Protein AF-A0A7S0C6L6-F1 (afdb_monomer)

Mean predicted aligned error: 4.5 Å

Solvent-accessible surface area (backbone atoms only — not comparable to full-atom values): 6374 Å² total; per-residue (Å²): 134,65,69,68,55,57,54,44,37,74,79,42,32,78,43,59,73,35,83,54,87,54,56,75,56,75,46,90,51,66,67,60,35,49,51,54,73,69,37,87,87,51,82,91,54,48,36,32,37,40,59,55,50,51,55,48,51,54,56,63,60,62,35,71,80,51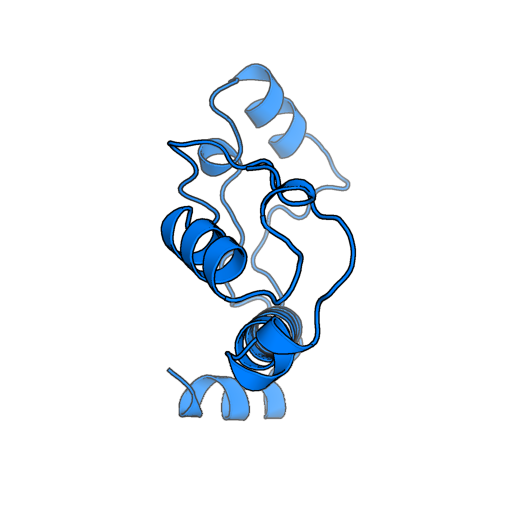,32,46,67,42,60,61,76,46,76,52,86,79,63,96,82,43,77,77,54,63,58,67,61,51,52,50,50,64,68,51,28,53,33,54,70,94,46,52,48,110

pLDDT: mean 92.37, std 7.89, range [49.28, 98.06]

Radius of gyration: 17.11 Å; Cα contacts (8 Å, |Δi|>4): 105; chains: 1; bounding box: 32×38×40 Å

Structure (mmCIF, N/CA/C/O backbone):
data_AF-A0A7S0C6L6-F1
#
_entry.id   AF-A0A7S0C6L6-F1
#
loop_
_atom_site.group_PDB
_atom_site.id
_atom_site.type_symbol
_atom_site.label_atom_id
_atom_site.label_alt_id
_atom_site.label_comp_id
_atom_site.label_asym_id
_atom_site.label_entity_id
_atom_site.la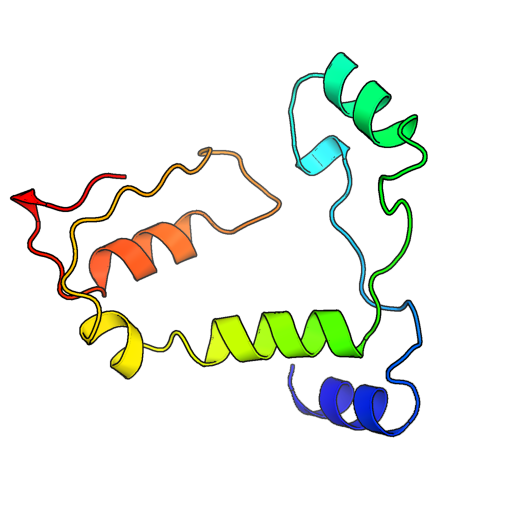bel_seq_id
_atom_site.pdbx_PDB_ins_code
_atom_site.Cartn_x
_atom_site.Cartn_y
_atom_site.Cartn_z
_atom_site.occupancy
_atom_site.B_iso_or_equiv
_atom_site.auth_seq_id
_atom_site.auth_comp_id
_atom_site.auth_asym_id
_atom_site.auth_atom_id
_atom_site.pdbx_PDB_model_num
ATOM 1 N N . GLN A 1 1 ? 12.023 -9.638 10.533 1.00 49.28 1 GLN A N 1
ATOM 2 C CA . GLN A 1 1 ? 10.952 -9.664 11.557 1.00 49.28 1 GLN A CA 1
ATOM 3 C C . GLN A 1 1 ? 10.029 -10.891 11.358 1.00 49.28 1 GLN A C 1
ATOM 5 O O . GLN A 1 1 ? 8.817 -10.765 11.431 1.00 49.28 1 GLN A O 1
ATOM 10 N N . ASN A 1 2 ? 10.566 -12.094 11.076 1.00 56.59 2 ASN A N 1
ATOM 11 C CA . ASN A 1 2 ? 9.765 -13.162 10.433 1.00 56.59 2 ASN A CA 1
ATOM 12 C C . ASN A 1 2 ? 9.368 -14.332 11.355 1.00 56.59 2 ASN A C 1
ATOM 14 O O . ASN A 1 2 ? 8.341 -14.960 11.126 1.00 56.59 2 ASN A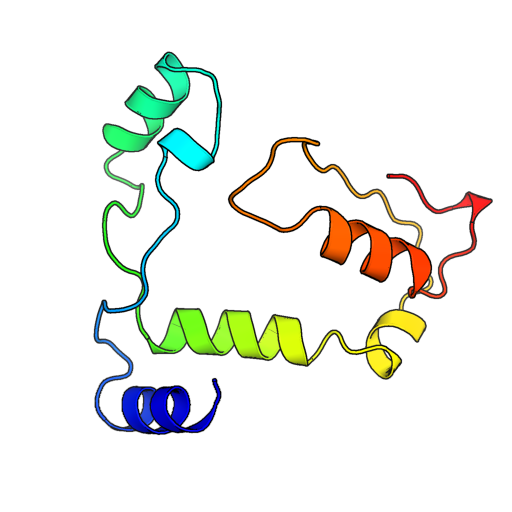 O 1
ATOM 18 N N . PHE A 1 3 ? 10.135 -14.620 12.410 1.00 57.69 3 PHE A N 1
ATOM 19 C CA . PHE A 1 3 ? 9.919 -15.819 13.233 1.00 57.69 3 PHE A CA 1
ATOM 20 C C . PHE A 1 3 ? 8.686 -15.718 14.151 1.00 57.69 3 PHE A C 1
ATOM 22 O O . PHE A 1 3 ? 7.836 -16.605 14.165 1.00 57.69 3 PHE A O 1
ATOM 29 N N . PHE A 1 4 ? 8.530 -14.596 14.860 1.00 72.19 4 PHE A N 1
ATOM 30 C CA . PHE A 1 4 ? 7.419 -14.394 15.800 1.00 72.19 4 PHE A CA 1
ATOM 31 C C . PHE A 1 4 ? 6.046 -14.296 15.121 1.00 72.19 4 PHE A C 1
ATOM 33 O O . PHE A 1 4 ? 5.051 -14.745 15.685 1.00 72.19 4 PHE A O 1
ATOM 40 N N . GLY A 1 5 ? 5.984 -13.759 13.898 1.00 75.69 5 GLY A N 1
ATOM 41 C CA . GLY A 1 5 ? 4.734 -13.643 13.144 1.00 75.69 5 GLY A CA 1
ATOM 42 C C . GLY A 1 5 ? 4.116 -15.003 12.808 1.00 75.69 5 GLY A C 1
ATOM 43 O O . GLY A 1 5 ? 2.928 -15.212 13.038 1.00 75.69 5 GLY A O 1
ATOM 44 N N . GLY A 1 6 ? 4.926 -15.957 12.334 1.00 76.69 6 GLY A N 1
ATOM 45 C CA . GLY A 1 6 ? 4.452 -17.301 11.984 1.00 76.69 6 GLY A CA 1
ATOM 46 C C . GLY A 1 6 ? 3.897 -18.076 13.183 1.00 76.69 6 GLY A C 1
ATOM 47 O O . GLY A 1 6 ? 2.824 -18.670 13.089 1.00 76.69 6 GLY A O 1
ATOM 48 N N . ILE A 1 7 ? 4.577 -18.000 14.333 1.00 82.62 7 ILE A N 1
ATOM 49 C CA . ILE A 1 7 ? 4.122 -18.633 15.582 1.00 82.62 7 ILE A CA 1
ATOM 50 C C . ILE A 1 7 ? 2.799 -18.017 16.046 1.00 82.62 7 ILE A C 1
ATOM 52 O O . ILE A 1 7 ? 1.852 -18.734 16.370 1.00 82.62 7 ILE A O 1
ATOM 56 N N . LEU A 1 8 ? 2.697 -16.687 16.028 1.00 80.25 8 LEU A N 1
ATOM 57 C CA . LEU A 1 8 ? 1.488 -15.989 16.453 1.00 80.25 8 LEU A CA 1
ATOM 58 C C . LEU A 1 8 ? 0.290 -16.296 15.537 1.00 80.25 8 LEU A C 1
ATOM 60 O O . LEU A 1 8 ? -0.837 -16.393 16.017 1.00 80.25 8 LEU A O 1
ATOM 64 N N . ASN A 1 9 ? 0.522 -16.510 14.239 1.00 86.06 9 ASN A N 1
ATOM 65 C CA . ASN A 1 9 ? -0.519 -16.952 13.309 1.00 86.06 9 ASN A CA 1
ATOM 66 C C . ASN A 1 9 ? -1.018 -18.368 13.596 1.00 86.06 9 ASN A C 1
ATOM 68 O O . ASN A 1 9 ? -2.194 -18.650 13.407 1.00 86.06 9 ASN A O 1
ATOM 72 N N . LEU A 1 10 ? -0.127 -19.268 14.013 1.00 88.69 10 LEU A N 1
ATOM 73 C CA . LEU A 1 10 ? -0.490 -20.651 14.300 1.00 88.69 10 LEU A CA 1
ATOM 74 C C . LEU A 1 10 ? -1.349 -20.741 15.567 1.00 88.69 10 LEU A C 1
ATOM 76 O O . LEU A 1 10 ? -2.359 -21.439 15.585 1.00 88.69 10 LEU A O 1
ATOM 80 N N . VAL A 1 11 ? -0.958 -20.008 16.613 1.00 91.75 11 VAL A N 1
ATOM 81 C CA . VAL A 1 11 ? -1.579 -20.100 17.943 1.00 91.75 11 VAL A CA 1
ATOM 82 C C . VAL A 1 11 ? -2.772 -19.147 18.087 1.00 91.75 11 VAL A C 1
ATOM 84 O O . VAL A 1 11 ? -3.787 -19.505 18.680 1.00 91.75 11 VAL A O 1
ATOM 87 N N . ALA A 1 12 ? -2.690 -17.935 17.533 1.00 92.38 12 ALA A N 1
ATOM 88 C CA . ALA A 1 12 ? -3.691 -16.887 17.733 1.00 92.38 12 ALA A CA 1
ATOM 89 C C . ALA A 1 12 ? -3.991 -16.065 16.455 1.00 92.38 12 ALA A C 1
ATOM 91 O O . ALA A 1 12 ? -3.985 -14.830 16.495 1.00 92.38 12 ALA A O 1
ATOM 92 N N . PRO A 1 13 ? -4.356 -16.696 15.318 1.00 90.44 13 PRO A N 1
ATOM 93 C CA . PRO A 1 13 ? -4.535 -16.000 14.031 1.00 90.44 13 PRO A CA 1
ATOM 94 C C . PRO A 1 13 ? -5.638 -14.933 14.051 1.00 90.44 13 PRO A C 1
ATOM 96 O O . PRO A 1 13 ? -5.631 -13.986 13.259 1.00 90.44 13 PRO A O 1
ATOM 99 N N . LYS A 1 14 ? -6.625 -15.107 14.939 1.00 92.44 14 LYS A N 1
ATOM 100 C CA . LYS A 1 14 ? -7.788 -14.223 15.086 1.00 92.44 14 LYS A CA 1
ATOM 101 C C . LYS A 1 14 ? -7.557 -13.082 16.083 1.00 92.44 14 LYS A C 1
ATOM 103 O O . LYS A 1 14 ? -8.414 -12.202 16.160 1.00 92.44 14 LYS A O 1
ATOM 108 N N . ALA A 1 15 ? -6.446 -13.082 16.826 1.00 92.06 15 ALA A N 1
ATOM 109 C CA . ALA A 1 15 ? -6.147 -12.029 17.789 1.00 92.06 15 ALA A CA 1
ATOM 110 C C . ALA A 1 15 ? -5.938 -10.688 17.070 1.00 92.06 15 ALA A C 1
ATOM 112 O O . ALA A 1 15 ? -5.263 -10.622 16.041 1.00 92.06 15 ALA A O 1
ATOM 113 N N . LYS A 1 16 ? -6.541 -9.620 17.599 1.00 92.12 16 LYS A N 1
ATOM 114 C CA . LYS A 1 16 ? -6.417 -8.249 17.086 1.00 92.12 16 LYS A CA 1
ATOM 115 C C . LYS A 1 16 ? -5.213 -7.573 17.744 1.00 92.12 16 LYS A C 1
ATOM 117 O O . LYS A 1 16 ? -5.366 -6.907 18.761 1.00 92.12 16 LYS A O 1
ATOM 122 N N . LEU A 1 17 ? -4.019 -7.812 17.208 1.00 89.75 17 LEU A N 1
ATOM 123 C CA . LEU A 1 17 ? -2.751 -7.364 17.807 1.00 89.75 17 LEU A CA 1
ATOM 124 C C . LEU A 1 17 ? -1.913 -6.475 16.886 1.00 89.75 17 LEU A C 1
ATOM 126 O O . LEU A 1 17 ? -0.993 -5.823 17.368 1.00 89.75 17 LEU A O 1
ATOM 130 N N . VAL A 1 18 ? -2.226 -6.441 15.592 1.00 85.19 18 VAL A N 1
ATOM 131 C CA . VAL A 1 18 ? -1.494 -5.636 14.611 1.00 85.19 18 VAL A CA 1
ATOM 132 C C . VAL A 1 18 ? -2.076 -4.233 14.622 1.00 85.19 18 VAL A C 1
ATOM 134 O O . VAL A 1 18 ? -3.284 -4.080 14.456 1.00 85.19 18 VAL A O 1
ATOM 137 N N . ASP A 1 19 ? -1.250 -3.216 14.825 1.00 87.31 19 ASP A N 1
ATOM 138 C CA . ASP A 1 19 ? -1.741 -1.841 14.830 1.00 87.31 19 ASP A CA 1
ATOM 139 C C . ASP A 1 19 ? -2.281 -1.462 13.446 1.00 87.31 19 ASP A C 1
ATOM 141 O O . ASP A 1 19 ? -1.702 -1.799 12.412 1.00 87.31 19 ASP A O 1
ATOM 145 N N . ALA A 1 20 ? -3.458 -0.837 13.441 1.00 88.50 20 ALA A N 1
ATOM 146 C CA . ALA A 1 20 ? -4.044 -0.263 12.241 1.00 88.50 20 ALA A CA 1
ATOM 147 C C . ALA A 1 20 ? -3.538 1.172 12.056 1.00 88.50 20 ALA A C 1
ATOM 149 O O . ALA A 1 20 ? -3.009 1.787 12.985 1.00 88.50 20 ALA A O 1
ATOM 150 N N . VAL A 1 21 ? -3.711 1.694 10.847 1.00 90.88 21 VAL A N 1
ATOM 151 C CA . VAL A 1 21 ? -3.372 3.078 10.515 1.00 90.88 21 VAL A CA 1
ATOM 152 C C . VAL A 1 21 ? -4.245 4.021 11.340 1.00 90.88 21 VAL A C 1
ATOM 154 O O . VAL A 1 21 ? -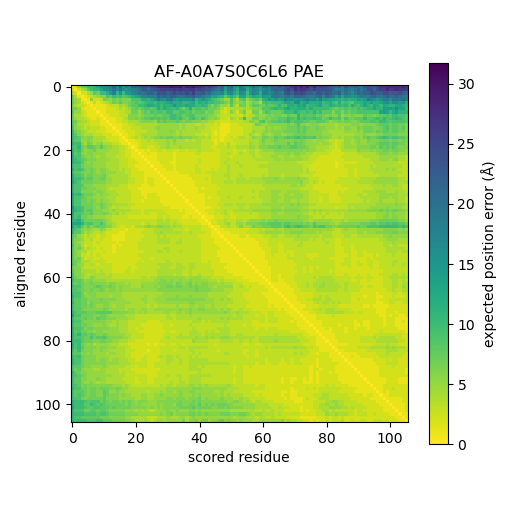5.443 3.780 11.503 1.00 90.88 21 VAL A O 1
ATOM 157 N N . ARG A 1 22 ? -3.648 5.091 11.868 1.00 92.06 22 ARG A N 1
ATOM 158 C CA . ARG A 1 22 ? -4.389 6.124 12.593 1.00 92.06 22 ARG A CA 1
ATOM 159 C C . ARG A 1 22 ? -5.072 7.052 11.581 1.00 92.06 22 ARG A C 1
ATOM 161 O O . ARG A 1 22 ? -4.398 7.474 10.644 1.00 92.06 22 ARG A O 1
ATOM 168 N N . PRO A 1 23 ? -6.353 7.418 11.749 1.00 94.00 23 PRO A N 1
ATOM 169 C CA . PRO A 1 23 ? -7.034 8.337 10.831 1.00 94.00 23 PRO A CA 1
ATOM 170 C C . PRO A 1 23 ? -6.280 9.655 10.591 1.00 94.00 23 PRO A C 1
ATOM 172 O O . PRO A 1 23 ? -6.276 10.174 9.479 1.00 94.00 23 PRO A O 1
ATOM 175 N N . GLU A 1 24 ? -5.584 10.162 11.608 1.00 95.19 24 GLU A N 1
ATOM 176 C CA . GLU A 1 24 ? -4.762 11.376 11.539 1.00 95.19 24 GLU A CA 1
ATOM 177 C C . GLU A 1 24 ? -3.566 11.260 10.585 1.00 95.19 24 GLU A C 1
ATOM 179 O O . GLU A 1 24 ? -3.076 12.273 10.094 1.00 95.19 2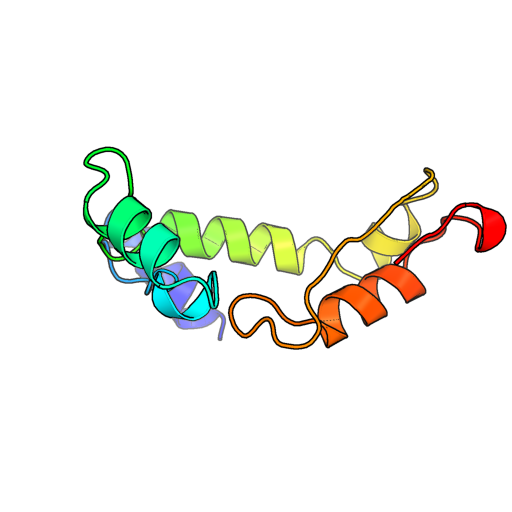4 GLU A O 1
ATOM 184 N N . ASP A 1 25 ? -3.098 10.040 10.325 1.00 94.81 25 ASP A N 1
ATOM 185 C CA . ASP A 1 25 ? -2.004 9.759 9.393 1.00 94.81 25 ASP A CA 1
ATOM 186 C C . ASP A 1 25 ? -2.509 9.559 7.952 1.00 94.81 25 ASP A C 1
ATOM 188 O O . ASP A 1 25 ? -1.715 9.560 7.012 1.00 94.81 25 ASP A O 1
ATOM 192 N N . MET A 1 26 ? -3.825 9.385 7.763 1.00 93.81 26 MET A N 1
ATOM 193 C CA . MET A 1 26 ? -4.439 9.117 6.456 1.00 93.81 26 MET A CA 1
ATOM 194 C C . MET A 1 26 ? -4.730 10.398 5.669 1.00 93.81 26 MET A C 1
ATOM 196 O O . MET A 1 26 ? -4.737 10.386 4.439 1.00 93.81 26 MET A O 1
ATOM 200 N N . THR A 1 27 ? -5.010 11.506 6.358 1.00 95.31 27 THR A N 1
ATOM 201 C CA . THR A 1 27 ? -5.350 12.783 5.724 1.00 95.31 27 THR A CA 1
ATOM 202 C C . THR A 1 27 ? -5.034 13.966 6.634 1.00 95.31 27 THR A C 1
ATOM 204 O O . THR A 1 27 ? -5.075 13.874 7.857 1.00 95.31 27 THR A O 1
ATOM 207 N N . ARG A 1 28 ? -4.737 15.115 6.017 1.00 96.06 28 ARG A N 1
ATOM 208 C CA . ARG A 1 28 ? -4.536 16.399 6.713 1.00 96.06 28 ARG A CA 1
ATOM 209 C C . ARG A 1 28 ? -5.853 17.135 6.969 1.00 96.06 28 ARG A C 1
ATOM 211 O O . ARG A 1 28 ? -5.869 18.103 7.728 1.00 96.06 28 ARG A O 1
ATOM 218 N N . ASP A 1 29 ? -6.923 16.716 6.300 1.00 97.69 29 ASP A N 1
ATOM 219 C CA . ASP A 1 29 ? -8.246 17.302 6.449 1.00 97.69 29 ASP A CA 1
ATOM 220 C C . ASP A 1 29 ? -8.883 16.832 7.762 1.00 97.69 29 ASP A C 1
ATOM 222 O O . ASP A 1 29 ? -9.171 15.651 7.956 1.00 97.69 29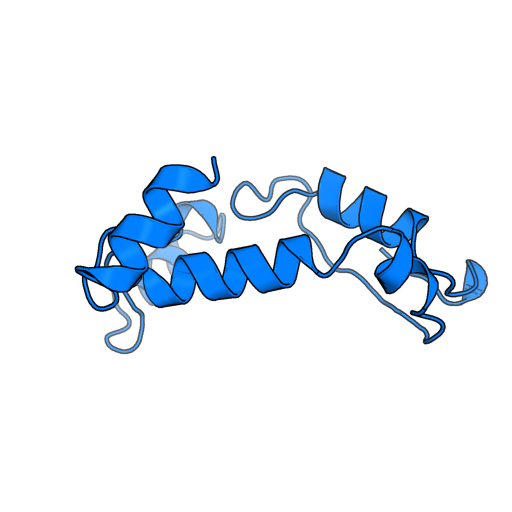 ASP A O 1
ATOM 226 N N . LYS A 1 30 ? -9.093 17.779 8.678 1.00 97.62 30 LYS A N 1
ATOM 227 C CA . LYS A 1 30 ? -9.631 17.496 10.008 1.00 97.62 30 LYS A CA 1
ATOM 228 C C . LYS A 1 30 ? -11.088 17.050 9.967 1.00 97.62 30 LYS A C 1
ATOM 230 O O . LYS A 1 30 ? -11.477 16.299 10.856 1.00 97.62 30 LYS A O 1
ATOM 235 N N . GLU A 1 31 ? -11.870 17.501 8.989 1.00 98.06 31 GLU A N 1
ATOM 236 C CA . GLU A 1 31 ? -13.272 17.096 8.853 1.00 98.06 31 GLU A CA 1
ATOM 237 C C . GLU A 1 31 ? -13.333 15.622 8.447 1.00 98.06 31 GLU A C 1
ATOM 239 O O . GLU A 1 31 ? -13.938 14.821 9.157 1.00 98.06 31 GLU A O 1
ATOM 244 N N . MET A 1 32 ? -12.544 15.219 7.444 1.00 97.50 32 MET A N 1
ATOM 245 C CA . MET A 1 32 ? -12.435 13.810 7.043 1.00 97.50 32 MET A CA 1
ATOM 246 C C . MET A 1 32 ? -11.925 12.896 8.164 1.00 97.50 32 MET A C 1
ATOM 248 O O . MET A 1 32 ? -12.385 11.764 8.291 1.00 97.50 32 MET A O 1
ATOM 252 N N . VAL A 1 33 ? -10.989 13.358 9.004 1.00 97.31 33 VAL A N 1
ATOM 253 C CA . VAL A 1 33 ? -10.556 12.582 10.182 1.00 97.31 33 VAL A CA 1
ATOM 254 C C . VAL A 1 33 ? -11.734 12.306 11.119 1.00 97.31 33 VAL A C 1
ATOM 256 O O . VAL A 1 33 ? -11.835 11.203 11.659 1.00 97.31 33 VAL A O 1
ATOM 259 N N . GLN A 1 34 ? -12.615 13.286 11.336 1.00 97.69 34 GLN A N 1
ATOM 260 C CA . GLN A 1 34 ? -13.791 13.096 12.186 1.00 97.69 34 GLN A CA 1
ATOM 261 C C . GLN A 1 34 ? -14.832 12.199 11.524 1.00 97.69 34 GLN A C 1
ATOM 263 O O . GLN A 1 34 ? -15.383 11.337 12.204 1.00 97.69 34 GLN A O 1
ATOM 268 N N . ASP A 1 35 ? -15.043 12.332 10.216 1.00 97.31 35 ASP A N 1
ATOM 269 C CA . ASP A 1 35 ? -15.929 11.440 9.467 1.00 97.31 35 ASP A CA 1
ATOM 270 C C . ASP A 1 35 ? -15.476 9.985 9.604 1.00 97.31 35 ASP A C 1
ATOM 272 O O . ASP A 1 35 ? -16.267 9.125 9.989 1.00 97.31 35 ASP A O 1
ATOM 276 N N . VAL A 1 36 ? -14.177 9.720 9.410 1.00 95.50 36 VAL A N 1
ATOM 277 C CA . VAL A 1 36 ? -13.600 8.380 9.581 1.00 95.50 36 VAL A CA 1
ATOM 278 C C . VAL A 1 36 ? -13.814 7.869 11.000 1.00 95.50 36 VAL A C 1
ATOM 280 O O . VAL A 1 36 ? -14.224 6.726 11.156 1.00 95.50 36 VAL A O 1
ATOM 283 N N . LYS A 1 37 ? -13.571 8.695 12.028 1.00 95.44 37 LYS A N 1
ATOM 284 C CA . LYS A 1 37 ? -13.745 8.324 13.446 1.00 95.44 37 LYS A CA 1
ATOM 285 C C . LYS A 1 37 ? -15.193 8.028 13.831 1.00 95.44 37 LYS A C 1
ATOM 287 O O . LYS A 1 37 ? -15.425 7.193 14.701 1.00 95.44 37 LYS A O 1
ATOM 292 N N . ASN A 1 38 ? -16.145 8.715 13.210 1.00 96.44 38 ASN A N 1
ATOM 293 C CA . ASN A 1 38 ? -17.566 8.573 13.505 1.00 96.44 38 ASN A CA 1
ATOM 294 C C . ASN A 1 38 ? -18.243 7.483 12.658 1.00 96.44 38 ASN A C 1
ATOM 296 O O . ASN A 1 38 ? -19.356 7.066 12.982 1.00 96.44 38 ASN A O 1
ATOM 300 N N . ASP A 1 39 ? -17.586 6.996 11.602 1.00 96.75 39 ASP A N 1
ATOM 301 C CA . ASP A 1 39 ? -18.110 5.934 10.750 1.00 96.75 39 ASP A CA 1
ATOM 302 C C . ASP A 1 39 ? -18.129 4.581 11.484 1.00 96.75 39 ASP A C 1
ATOM 304 O O . ASP A 1 39 ? -17.097 3.980 11.791 1.00 96.75 39 ASP A O 1
ATOM 308 N N . VAL A 1 40 ? -19.332 4.063 11.737 1.00 95.69 40 VAL A N 1
ATOM 309 C CA . VAL A 1 40 ? -19.563 2.768 12.399 1.00 95.69 40 VAL A CA 1
ATOM 310 C C . VAL A 1 40 ? -19.121 1.562 11.564 1.00 95.69 40 VAL A C 1
ATOM 312 O O . VAL A 1 40 ? -18.979 0.463 12.104 1.00 95.69 40 VAL A O 1
ATOM 315 N N . LEU A 1 41 ? -18.913 1.743 10.258 1.00 96.19 41 LEU A N 1
ATOM 316 C CA . LEU A 1 41 ? -18.411 0.715 9.349 1.00 96.19 41 LEU A CA 1
ATOM 317 C C . LEU A 1 41 ? -16.882 0.721 9.256 1.00 96.19 41 LEU A C 1
ATOM 319 O O . LEU A 1 41 ? -16.295 -0.258 8.782 1.00 96.19 41 LEU A O 1
ATOM 323 N N . PHE A 1 42 ? -16.225 1.777 9.740 1.00 93.25 42 PHE A N 1
ATOM 324 C CA . PHE A 1 42 ? -14.773 1.845 9.788 1.00 93.25 42 PHE A CA 1
ATOM 325 C C . PHE A 1 42 ? -14.214 0.970 10.919 1.00 93.25 42 PHE A C 1
ATOM 327 O O . PHE A 1 42 ? -14.763 0.870 12.020 1.00 93.25 42 PHE A O 1
ATOM 334 N N . ASN A 1 43 ? -13.089 0.299 10.665 1.00 89.88 43 ASN A N 1
ATOM 335 C CA . ASN A 1 43 ? -12.436 -0.507 11.693 1.00 89.88 43 ASN A CA 1
ATOM 336 C C . ASN A 1 43 ? -11.545 0.366 12.588 1.00 89.88 43 ASN A C 1
ATOM 338 O O . ASN A 1 43 ? -10.385 0.609 12.271 1.00 89.88 43 ASN A O 1
ATOM 342 N N . HIS A 1 44 ? -12.066 0.746 13.753 1.00 88.25 44 HIS A N 1
ATOM 343 C CA . HIS A 1 44 ? -11.379 1.588 14.748 1.00 88.25 44 HIS A CA 1
ATOM 344 C C . HIS A 1 44 ? -10.323 0.874 15.602 1.00 88.25 44 HIS A C 1
ATOM 346 O O . HIS A 1 44 ? -9.724 1.473 16.492 1.00 88.25 44 HIS A O 1
ATOM 352 N N . GLY A 1 45 ? -10.125 -0.430 15.401 1.00 88.25 45 GLY A N 1
ATOM 353 C CA . GLY A 1 45 ? -9.286 -1.259 16.262 1.00 88.25 45 GLY A CA 1
ATOM 354 C C . GLY A 1 45 ? -8.110 -1.910 15.548 1.00 88.25 45 GLY A C 1
ATOM 355 O O . GLY A 1 45 ? -7.969 -1.874 14.327 1.00 88.25 45 GLY A O 1
ATOM 356 N N . LYS A 1 46 ? -7.290 -2.607 16.338 1.00 93.06 46 LYS A N 1
ATOM 357 C CA . LYS A 1 46 ? -6.189 -3.421 15.823 1.00 93.06 46 LYS A CA 1
ATOM 358 C C . LYS A 1 46 ? -6.675 -4.434 14.779 1.00 93.06 46 LYS A C 1
ATOM 360 O O . LYS A 1 46 ? -7.734 -5.061 14.906 1.00 93.06 46 LYS A O 1
ATOM 365 N N . THR A 1 47 ? -5.846 -4.639 13.771 1.00 92.00 47 THR A N 1
ATOM 366 C CA . THR A 1 47 ? -6.006 -5.648 12.732 1.00 92.00 47 THR A CA 1
ATOM 367 C C . THR A 1 47 ? -5.669 -7.039 13.277 1.00 92.00 47 THR A C 1
ATOM 369 O O . THR A 1 47 ? -4.871 -7.217 14.205 1.00 92.00 47 THR A O 1
ATOM 372 N N . ARG A 1 48 ? -6.310 -8.065 12.708 1.00 94.31 48 ARG A N 1
ATOM 373 C CA . ARG A 1 48 ? -6.028 -9.464 13.050 1.00 94.31 48 ARG A CA 1
ATOM 374 C C . ARG A 1 48 ? -4.619 -9.853 12.603 1.00 94.31 48 ARG A C 1
ATOM 376 O O . ARG A 1 48 ? -4.222 -9.508 11.493 1.00 94.31 48 ARG A O 1
ATOM 383 N N . VAL A 1 49 ? -3.922 -10.646 13.418 1.00 93.00 49 VAL A N 1
ATOM 384 C CA . VAL A 1 49 ? -2.574 -11.169 13.116 1.00 93.00 49 VAL A CA 1
ATOM 385 C C . VAL A 1 49 ? -2.506 -11.771 11.717 1.00 93.00 49 VAL A C 1
ATOM 387 O O . VAL A 1 49 ? -1.660 -11.370 10.921 1.00 93.00 49 VAL A O 1
ATOM 390 N N . ARG A 1 50 ? -3.448 -12.661 11.382 1.00 94.19 50 ARG A N 1
ATOM 391 C CA . ARG A 1 50 ? -3.489 -13.293 10.060 1.00 94.19 50 ARG A CA 1
ATOM 392 C C . ARG A 1 50 ? -3.558 -12.272 8.926 1.00 94.19 50 ARG A C 1
ATOM 394 O O . ARG A 1 50 ? -2.818 -12.391 7.965 1.00 94.19 50 ARG A O 1
ATOM 401 N N . THR A 1 51 ? -4.408 -11.253 9.044 1.00 93.50 51 THR A N 1
ATOM 402 C CA . THR A 1 51 ? -4.545 -10.219 8.007 1.00 93.50 51 THR A CA 1
ATOM 403 C C . THR A 1 51 ? -3.242 -9.447 7.815 1.00 93.50 51 THR A C 1
ATOM 405 O O . THR A 1 51 ? -2.813 -9.274 6.680 1.00 93.50 51 THR A O 1
ATOM 408 N N . GLY A 1 52 ? -2.575 -9.047 8.903 1.00 91.81 52 GLY A N 1
ATOM 409 C CA . GLY A 1 52 ? -1.274 -8.378 8.810 1.00 91.81 52 GLY A CA 1
ATOM 410 C C . GLY A 1 52 ? -0.215 -9.243 8.119 1.00 91.81 52 GLY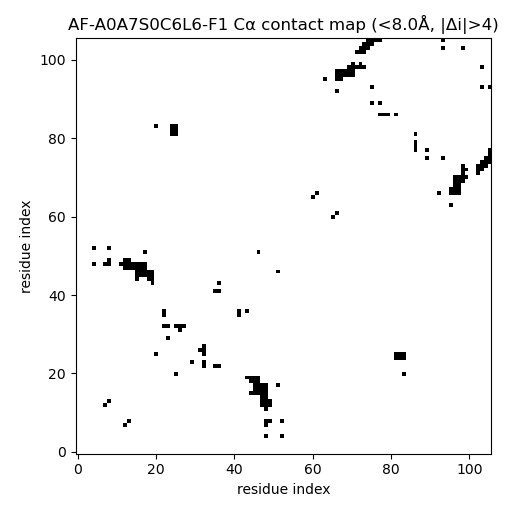 A C 1
ATOM 411 O O . GLY A 1 52 ? 0.554 -8.746 7.300 1.00 91.81 52 GLY A O 1
ATOM 412 N N . LEU A 1 53 ? -0.209 -10.550 8.392 1.00 93.25 53 LEU A N 1
ATOM 413 C CA . LEU A 1 53 ? 0.732 -11.486 7.774 1.00 93.25 53 LEU A CA 1
ATOM 414 C C . LEU A 1 53 ? 0.438 -11.762 6.303 1.00 93.25 53 LEU A C 1
ATOM 416 O O . LEU A 1 53 ? 1.383 -11.858 5.530 1.00 93.25 53 LEU A O 1
ATOM 420 N N . GLU A 1 54 ? -0.828 -11.851 5.901 1.00 94.62 54 GLU A N 1
ATOM 421 C CA . GLU A 1 54 ? -1.189 -12.000 4.486 1.00 94.62 54 GLU A CA 1
ATOM 422 C C . GLU A 1 54 ? -0.814 -10.751 3.681 1.00 94.62 54 GLU A C 1
ATOM 424 O O . GLU A 1 54 ? -0.231 -10.867 2.604 1.00 94.62 54 GLU A O 1
ATOM 429 N N . ILE A 1 55 ? -1.064 -9.553 4.226 1.00 93.56 55 ILE A N 1
ATOM 430 C CA . ILE A 1 55 ? -0.641 -8.290 3.601 1.00 93.56 55 ILE A CA 1
ATOM 431 C C . ILE A 1 55 ? 0.885 -8.263 3.471 1.00 93.56 55 ILE A C 1
ATOM 433 O O . ILE A 1 55 ? 1.407 -7.996 2.389 1.00 93.56 55 ILE A O 1
ATOM 437 N N . LYS A 1 56 ? 1.614 -8.618 4.538 1.00 92.38 56 LYS A N 1
ATOM 438 C CA . LYS A 1 56 ? 3.076 -8.731 4.489 1.00 92.38 56 LYS A CA 1
ATOM 439 C C . LYS A 1 56 ? 3.534 -9.748 3.443 1.00 92.38 56 LYS A C 1
ATOM 441 O O . LYS A 1 56 ? 4.419 -9.445 2.655 1.00 92.38 56 LYS A O 1
ATOM 446 N N . GLY A 1 57 ? 2.919 -10.925 3.403 1.00 94.38 57 GLY A N 1
ATOM 447 C CA . GLY A 1 57 ? 3.241 -11.964 2.431 1.00 94.38 57 GLY A CA 1
ATOM 448 C C . GLY A 1 57 ? 2.993 -11.518 0.989 1.00 94.38 57 GLY A C 1
ATOM 449 O O . GLY A 1 57 ? 3.767 -11.869 0.103 1.00 94.38 57 GLY A O 1
ATOM 450 N N . ALA A 1 58 ? 1.957 -10.715 0.740 1.00 93.69 58 ALA A N 1
ATOM 451 C CA . ALA A 1 58 ? 1.720 -10.106 -0.566 1.00 93.69 58 ALA A CA 1
ATOM 452 C C . ALA A 1 58 ? 2.804 -9.077 -0.930 1.00 93.69 58 ALA A C 1
ATOM 454 O O . ALA A 1 58 ? 3.296 -9.099 -2.057 1.00 93.69 58 ALA A O 1
ATOM 455 N N . MET A 1 59 ? 3.224 -8.233 0.021 1.00 93.69 59 MET A N 1
ATOM 456 C CA . MET A 1 59 ? 4.337 -7.295 -0.180 1.00 93.69 59 MET A CA 1
ATOM 457 C C . MET A 1 59 ? 5.653 -8.029 -0.473 1.00 93.69 59 MET A C 1
ATOM 459 O O . MET A 1 59 ? 6.342 -7.682 -1.428 1.00 93.69 59 MET A O 1
ATOM 463 N N . ASP A 1 60 ? 5.968 -9.081 0.289 1.00 93.81 60 ASP A N 1
ATOM 464 C CA . ASP A 1 60 ? 7.184 -9.884 0.107 1.00 93.81 60 ASP A CA 1
ATOM 465 C C . ASP A 1 60 ? 7.198 -10.604 -1.255 1.00 93.81 60 ASP A C 1
ATOM 467 O O . ASP A 1 60 ? 8.246 -10.723 -1.883 1.00 93.81 60 ASP A O 1
ATOM 471 N N . LYS A 1 61 ? 6.034 -11.072 -1.735 1.00 94.38 61 LYS A N 1
ATOM 472 C CA . LYS A 1 61 ? 5.894 -11.692 -3.066 1.00 94.38 61 LYS A CA 1
ATOM 473 C C . LYS A 1 61 ? 6.159 -10.708 -4.201 1.00 94.38 61 LYS A C 1
ATOM 475 O O . LYS A 1 61 ? 6.545 -11.141 -5.284 1.00 94.38 61 LYS A O 1
ATOM 480 N N . MET A 1 62 ? 5.966 -9.410 -3.984 1.00 92.88 62 MET A N 1
ATOM 481 C CA . MET A 1 62 ? 6.313 -8.368 -4.952 1.00 92.88 62 MET A CA 1
ATOM 482 C C . MET A 1 62 ? 7.810 -8.046 -4.903 1.00 92.88 62 MET A C 1
ATOM 484 O O . MET A 1 62 ? 8.211 -6.895 -4.732 1.00 92.88 62 MET A O 1
ATOM 488 N N . ASP A 1 63 ? 8.632 -9.079 -5.067 1.00 93.69 63 ASP A N 1
ATOM 489 C CA . ASP A 1 63 ? 10.080 -8.996 -5.230 1.00 93.69 63 ASP A CA 1
ATOM 490 C C . ASP A 1 63 ? 10.476 -8.545 -6.650 1.00 93.69 63 ASP A C 1
ATOM 492 O O . ASP A 1 63 ? 9.635 -8.394 -7.542 1.00 93.69 63 ASP A O 1
ATOM 496 N N . ALA A 1 64 ? 11.774 -8.337 -6.887 1.00 89.38 64 ALA A N 1
ATOM 497 C CA . ALA A 1 64 ? 12.291 -7.907 -8.189 1.00 89.38 64 ALA A CA 1
ATOM 498 C C . ALA A 1 64 ? 11.918 -8.871 -9.339 1.00 89.38 64 ALA A C 1
ATOM 500 O O . ALA A 1 64 ? 11.625 -8.443 -10.462 1.00 89.38 64 ALA A O 1
ATOM 501 N N . ALA A 1 65 ? 11.872 -10.179 -9.064 1.00 93.19 65 ALA A N 1
ATOM 502 C CA . ALA A 1 65 ? 11.530 -11.189 -10.059 1.00 93.19 65 ALA A CA 1
ATOM 503 C C . ALA A 1 65 ? 10.058 -11.104 -10.487 1.00 93.19 65 ALA A C 1
ATOM 505 O O . ALA A 1 65 ? 9.740 -11.371 -11.645 1.00 93.19 65 ALA A O 1
ATOM 506 N N . ASN A 1 66 ? 9.149 -10.724 -9.589 1.00 95.81 66 ASN A N 1
ATOM 507 C CA . ASN A 1 66 ? 7.741 -10.530 -9.927 1.00 95.81 66 ASN A CA 1
ATOM 508 C C . ASN A 1 66 ? 7.441 -9.121 -10.453 1.00 95.81 66 ASN A C 1
ATOM 510 O O . ASN A 1 66 ? 6.644 -8.997 -11.384 1.00 95.81 66 ASN A O 1
ATOM 514 N N . ARG A 1 67 ? 8.116 -8.074 -9.959 1.00 95.38 67 ARG A N 1
ATOM 515 C CA . ARG A 1 67 ? 7.989 -6.701 -10.493 1.00 95.38 67 ARG A CA 1
ATOM 516 C C . ARG A 1 67 ? 8.333 -6.641 -11.981 1.00 95.38 67 ARG A C 1
ATOM 518 O O . ARG A 1 67 ? 7.549 -6.126 -12.775 1.00 95.38 67 ARG A O 1
ATOM 525 N N . SER A 1 68 ? 9.434 -7.274 -12.383 1.00 95.38 68 SER A N 1
ATOM 526 C CA . SER A 1 68 ? 9.886 -7.335 -13.783 1.00 95.38 68 SER A CA 1
ATOM 527 C C . SER A 1 68 ? 8.929 -8.070 -14.739 1.00 95.38 68 SER A C 1
ATOM 529 O O . SER A 1 68 ? 9.076 -7.985 -15.958 1.00 95.38 68 SER A O 1
ATOM 531 N N . LYS A 1 69 ? 7.906 -8.768 -14.229 1.00 96.69 69 LYS A N 1
ATOM 532 C CA . LYS A 1 69 ? 6.862 -9.390 -15.063 1.00 96.69 69 LYS A CA 1
ATOM 533 C C . LYS A 1 69 ? 5.738 -8.419 -15.431 1.00 96.69 69 LYS A C 1
ATOM 535 O O . LYS A 1 69 ? 4.974 -8.707 -16.353 1.00 96.69 69 LYS A O 1
ATOM 540 N N . ILE A 1 70 ? 5.627 -7.278 -14.750 1.00 97.25 70 ILE A N 1
ATOM 541 C CA . ILE A 1 70 ? 4.589 -6.273 -15.002 1.00 97.25 70 ILE A CA 1
ATOM 542 C C . ILE A 1 70 ? 4.979 -5.451 -16.234 1.00 97.25 70 ILE A C 1
ATOM 544 O O . ILE A 1 70 ? 5.983 -4.747 -16.221 1.00 97.25 70 ILE A O 1
ATOM 548 N N . LYS A 1 71 ? 4.177 -5.558 -17.301 1.00 97.00 71 LYS A N 1
ATOM 549 C CA . LYS A 1 71 ? 4.417 -4.905 -18.608 1.00 97.00 71 LYS A CA 1
ATOM 550 C C . LYS A 1 71 ? 3.284 -3.974 -19.052 1.00 97.00 71 LYS A C 1
ATOM 552 O O . LYS A 1 71 ? 3.355 -3.373 -20.123 1.00 97.00 71 LYS A O 1
ATOM 557 N N . ILE A 1 72 ? 2.214 -3.899 -18.265 1.00 97.25 72 ILE A N 1
ATOM 558 C CA . ILE A 1 72 ? 1.023 -3.108 -18.586 1.00 97.25 72 ILE A CA 1
ATOM 559 C C . ILE A 1 72 ? 1.239 -1.632 -18.231 1.00 97.25 72 ILE A C 1
ATOM 561 O O . ILE A 1 72 ? 2.006 -1.350 -17.308 1.00 97.25 72 ILE A O 1
ATOM 565 N N . PRO A 1 73 ? 0.577 -0.686 -18.924 1.00 97.75 73 PRO A N 1
ATOM 566 C CA . PRO A 1 73 ? 0.576 0.716 -18.514 1.00 97.75 73 PRO A CA 1
ATOM 567 C C . PRO A 1 73 ? 0.176 0.863 -17.044 1.00 97.75 73 PRO A C 1
ATOM 569 O O . PRO A 1 73 ? -0.752 0.191 -16.592 1.00 97.75 73 PRO A O 1
ATOM 572 N N . ILE A 1 74 ? 0.869 1.735 -16.312 1.00 96.94 74 ILE A N 1
ATOM 573 C CA . ILE A 1 74 ? 0.602 1.967 -14.892 1.00 96.94 74 ILE A CA 1
ATOM 574 C C . ILE A 1 74 ? 0.654 3.456 -14.563 1.00 96.94 74 ILE A C 1
ATOM 576 O O . ILE A 1 74 ? 1.469 4.205 -15.110 1.00 96.94 74 ILE A O 1
ATOM 580 N N . MET A 1 75 ? -0.198 3.855 -13.626 1.00 97.25 75 MET A N 1
ATOM 581 C CA . MET A 1 75 ? -0.155 5.146 -12.960 1.00 97.25 75 MET A CA 1
ATOM 582 C C . MET A 1 75 ? -0.143 4.893 -11.456 1.00 97.25 75 MET A C 1
ATOM 584 O O . MET A 1 75 ? -1.007 4.177 -10.951 1.00 97.25 75 MET A O 1
ATOM 588 N N . ILE A 1 76 ? 0.844 5.44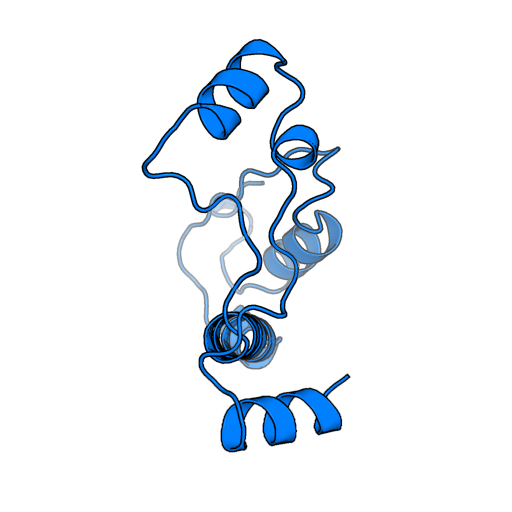7 -10.763 1.00 96.81 76 ILE A N 1
ATOM 589 C CA . ILE A 1 76 ? 0.928 5.443 -9.303 1.00 96.81 76 ILE A CA 1
ATOM 590 C C . ILE A 1 76 ? 0.535 6.839 -8.834 1.00 96.81 76 ILE A C 1
ATOM 592 O O . ILE A 1 76 ? 0.927 7.811 -9.458 1.00 96.81 76 ILE A O 1
ATOM 596 N N . LEU A 1 77 ? -0.271 6.936 -7.779 1.00 97.38 77 LEU A N 1
ATOM 597 C CA . LEU A 1 77 ? -0.650 8.205 -7.164 1.00 97.38 77 LEU A CA 1
ATOM 598 C C . LEU A 1 77 ? -0.300 8.112 -5.687 1.00 97.38 77 LEU A C 1
ATOM 600 O O . LEU A 1 77 ? -0.864 7.277 -4.983 1.00 97.38 77 LEU A O 1
ATOM 604 N N . GLN A 1 78 ? 0.632 8.945 -5.232 1.00 97.19 78 GLN A N 1
ATOM 605 C CA . GLN A 1 78 ? 1.129 8.889 -3.863 1.00 97.19 78 GLN A CA 1
ATOM 606 C C . GLN A 1 78 ? 1.403 10.295 -3.329 1.00 97.19 78 GLN A C 1
ATOM 608 O O . GLN A 1 78 ? 2.077 11.101 -3.971 1.00 97.19 78 GLN A O 1
ATOM 613 N N . GLY A 1 79 ? 0.898 10.593 -2.130 1.00 95.38 79 GLY A N 1
ATOM 614 C CA . GLY A 1 79 ? 1.189 11.851 -1.447 1.00 95.38 79 GLY A CA 1
ATOM 615 C C . GLY A 1 79 ? 2.644 11.913 -0.977 1.00 95.38 79 GLY A C 1
ATOM 616 O O . GLY A 1 79 ? 3.153 10.961 -0.390 1.00 95.38 79 GLY A O 1
ATOM 617 N N . THR A 1 80 ? 3.312 13.053 -1.170 1.00 94.56 80 THR A N 1
ATOM 618 C CA . THR A 1 80 ? 4.726 13.227 -0.776 1.00 94.56 80 THR A CA 1
ATOM 619 C C . THR A 1 80 ? 4.971 13.190 0.730 1.00 94.56 80 THR A C 1
ATOM 621 O O . THR A 1 80 ? 6.088 12.921 1.161 1.00 94.56 80 THR A O 1
ATOM 624 N N . ALA A 1 81 ? 3.930 13.446 1.520 1.00 94.81 81 ALA A N 1
ATOM 625 C CA . ALA A 1 81 ? 3.955 13.414 2.977 1.00 94.81 81 ALA A CA 1
ATOM 626 C C . ALA A 1 81 ? 3.153 12.232 3.553 1.00 94.81 81 ALA A C 1
ATOM 628 O O . ALA A 1 81 ? 2.731 12.303 4.705 1.00 94.81 81 ALA A O 1
ATOM 629 N N . ASP A 1 82 ? 2.892 11.182 2.764 1.00 95.62 82 ASP A N 1
ATOM 630 C CA . ASP A 1 82 ? 2.233 9.984 3.289 1.00 95.62 82 ASP A CA 1
ATOM 631 C C . ASP A 1 82 ? 3.160 9.257 4.277 1.00 95.62 82 ASP A C 1
ATOM 633 O O . ASP A 1 82 ? 4.262 8.832 3.927 1.00 95.62 82 ASP A O 1
ATOM 637 N N . VAL A 1 83 ? 2.706 9.136 5.525 1.00 94.31 83 VAL A N 1
ATOM 638 C CA . VAL A 1 83 ? 3.390 8.394 6.595 1.00 94.31 83 VAL A CA 1
ATOM 639 C C . VAL A 1 83 ? 2.802 6.995 6.798 1.00 94.31 83 VAL A C 1
ATOM 641 O O . VAL A 1 83 ? 3.377 6.183 7.520 1.00 94.31 83 VAL A O 1
ATOM 644 N N . THR A 1 84 ? 1.668 6.704 6.157 1.00 93.94 84 THR A N 1
ATOM 645 C CA . THR A 1 84 ? 0.990 5.408 6.184 1.00 93.94 84 THR A CA 1
ATOM 646 C C . THR A 1 84 ? 1.693 4.408 5.275 1.00 93.94 84 THR A C 1
ATOM 648 O O . THR A 1 84 ? 1.927 3.264 5.670 1.00 93.94 84 THR A O 1
ATOM 651 N N . THR A 1 85 ? 2.041 4.827 4.054 1.00 93.88 85 THR A N 1
ATOM 652 C CA . THR A 1 85 ? 2.762 3.991 3.089 1.00 93.88 85 THR A CA 1
ATOM 653 C C . THR A 1 85 ? 3.986 4.703 2.517 1.00 93.88 85 THR A C 1
ATOM 655 O O . THR A 1 85 ? 4.012 5.916 2.332 1.00 93.88 85 THR A O 1
ATOM 658 N N . SER A 1 86 ? 5.051 3.936 2.269 1.00 94.19 86 SER A N 1
ATOM 659 C CA . SER A 1 86 ? 6.355 4.488 1.899 1.00 94.19 86 SER A CA 1
ATOM 660 C C . SER A 1 86 ? 6.393 4.976 0.448 1.00 94.19 86 SER A C 1
ATOM 662 O O . SER A 1 86 ? 6.262 4.186 -0.496 1.00 94.19 86 SER A O 1
ATOM 664 N N . ILE A 1 87 ? 6.672 6.271 0.258 1.00 96.12 87 ILE A N 1
ATOM 665 C CA . ILE A 1 87 ? 6.906 6.835 -1.076 1.00 96.12 87 ILE A CA 1
ATOM 666 C C . ILE A 1 87 ? 8.141 6.228 -1.747 1.00 96.12 87 ILE A C 1
ATOM 668 O O . ILE A 1 87 ? 8.103 5.947 -2.942 1.00 96.12 87 ILE A O 1
ATOM 672 N N . THR A 1 88 ? 9.214 5.965 -0.994 1.00 95.06 88 THR A N 1
ATOM 673 C CA . THR A 1 88 ? 10.444 5.393 -1.563 1.00 95.06 88 THR A CA 1
ATOM 674 C C . THR A 1 88 ? 10.178 4.004 -2.120 1.00 95.06 88 THR A C 1
ATOM 676 O O . THR A 1 88 ? 10.564 3.717 -3.243 1.00 95.06 88 THR A O 1
ATOM 679 N N . SER A 1 89 ? 9.390 3.189 -1.414 1.00 94.12 89 SER A N 1
ATOM 680 C CA . SER A 1 89 ? 8.992 1.866 -1.901 1.00 94.12 89 SER A CA 1
ATOM 681 C C . SER A 1 89 ? 8.134 1.933 -3.167 1.00 94.12 89 SER A C 1
ATOM 683 O O . SER A 1 89 ? 8.238 1.057 -4.024 1.00 94.12 89 SER A O 1
ATOM 685 N N . SER A 1 90 ? 7.309 2.974 -3.309 1.00 95.69 90 SER A N 1
ATOM 686 C CA . SER A 1 90 ? 6.521 3.203 -4.525 1.00 95.69 90 SER A CA 1
ATOM 687 C C . SER A 1 90 ? 7.405 3.619 -5.707 1.00 95.69 90 SER A C 1
ATOM 689 O O . SER A 1 90 ? 7.183 3.157 -6.826 1.00 95.69 90 SER A O 1
ATOM 691 N N . LEU A 1 91 ? 8.427 4.449 -5.466 1.00 95.50 91 LEU A N 1
ATOM 692 C CA . LEU A 1 91 ? 9.419 4.844 -6.472 1.00 95.50 91 LEU A CA 1
ATOM 693 C C . LEU A 1 91 ? 10.304 3.664 -6.897 1.00 95.50 91 LEU A C 1
ATOM 695 O O . LEU A 1 91 ? 10.516 3.469 -8.092 1.00 95.50 91 LEU A O 1
ATOM 699 N N . ASP A 1 92 ? 10.749 2.840 -5.946 1.00 94.38 92 ASP A N 1
ATOM 700 C CA . ASP A 1 92 ? 11.498 1.611 -6.228 1.00 94.38 92 ASP A CA 1
ATOM 701 C C . ASP A 1 92 ? 10.660 0.674 -7.108 1.00 94.38 92 ASP A C 1
ATOM 703 O O . ASP A 1 92 ? 11.099 0.225 -8.166 1.00 94.38 92 ASP A O 1
ATOM 707 N N . PHE A 1 93 ? 9.397 0.449 -6.731 1.00 95.38 93 PHE A N 1
ATOM 708 C CA . PHE A 1 93 ? 8.467 -0.340 -7.534 1.00 95.38 93 PHE A CA 1
ATOM 709 C C . PHE A 1 93 ? 8.286 0.238 -8.948 1.00 95.38 93 PHE A C 1
ATOM 711 O O . PHE A 1 93 ? 8.334 -0.504 -9.928 1.00 95.38 93 PHE A O 1
ATOM 718 N N . PHE A 1 94 ? 8.123 1.557 -9.077 1.00 95.94 94 PHE A N 1
ATOM 719 C CA . PHE A 1 94 ? 8.009 2.235 -10.370 1.00 95.94 94 PHE A CA 1
ATOM 720 C C . PHE A 1 94 ? 9.243 2.027 -11.262 1.00 95.94 94 PHE A C 1
ATOM 722 O O . PHE A 1 94 ? 9.109 1.824 -12.476 1.00 95.94 94 PHE A O 1
ATOM 729 N N . GLY A 1 95 ? 10.439 2.052 -10.670 1.00 94.69 95 GLY A N 1
ATOM 730 C CA . GLY A 1 95 ? 11.700 1.764 -11.350 1.00 94.69 95 GLY A CA 1
ATOM 731 C C . GLY A 1 95 ? 11.798 0.313 -11.821 1.00 94.69 95 GLY A C 1
ATOM 732 O O . GLY A 1 95 ? 12.142 0.068 -12.977 1.00 94.69 95 GLY A O 1
ATOM 733 N N . ASP A 1 96 ? 11.409 -0.629 -10.962 1.00 95.12 96 ASP A N 1
ATOM 734 C CA . ASP A 1 96 ? 11.664 -2.064 -11.133 1.00 95.12 96 ASP A CA 1
ATOM 735 C C . ASP A 1 96 ? 10.711 -2.792 -12.095 1.00 95.12 96 ASP A C 1
ATOM 737 O O . ASP A 1 96 ? 11.032 -3.880 -12.587 1.00 95.12 96 ASP A O 1
ATOM 741 N N . ILE A 1 97 ? 9.512 -2.259 -12.352 1.00 97.06 97 ILE A N 1
ATOM 742 C CA . ILE A 1 97 ? 8.574 -2.914 -13.279 1.00 97.06 97 ILE A CA 1
ATOM 743 C C . ILE A 1 97 ? 9.028 -2.778 -14.740 1.00 97.06 97 ILE A C 1
ATOM 745 O O . ILE A 1 97 ? 9.592 -1.761 -15.147 1.00 97.06 97 ILE A O 1
ATOM 749 N N . ALA A 1 98 ? 8.700 -3.766 -15.572 1.00 96.62 98 ALA A N 1
ATOM 750 C CA . ALA A 1 98 ? 9.101 -3.811 -16.982 1.00 96.62 98 ALA A CA 1
ATOM 751 C C . ALA A 1 98 ? 8.213 -2.984 -17.932 1.00 96.62 98 ALA A C 1
ATOM 753 O O . ALA A 1 98 ? 8.390 -3.038 -19.151 1.00 96.62 98 ALA A O 1
ATOM 754 N N . THR A 1 99 ? 7.249 -2.224 -17.411 1.00 96.81 99 THR A N 1
ATOM 755 C CA . THR A 1 99 ? 6.446 -1.297 -18.216 1.00 96.81 99 THR A CA 1
ATOM 756 C C . THR A 1 99 ? 7.358 -0.261 -18.900 1.00 96.81 99 THR A C 1
ATOM 758 O O . THR A 1 99 ? 8.198 0.343 -18.231 1.00 96.81 99 THR A O 1
ATOM 761 N N . PRO A 1 100 ? 7.219 -0.0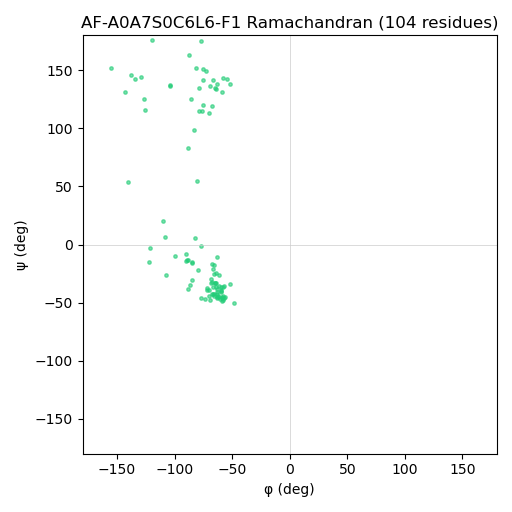12 -20.215 1.00 96.12 100 PRO A N 1
ATOM 762 C CA . PRO A 1 100 ? 7.988 1.030 -20.897 1.00 96.12 100 PRO A CA 1
ATOM 763 C C . PRO A 1 100 ? 7.774 2.416 -20.274 1.00 96.12 100 PRO A C 1
ATOM 765 O O . PRO A 1 100 ? 6.658 2.736 -19.855 1.00 96.12 100 PRO A O 1
ATOM 768 N N . ILE A 1 101 ? 8.822 3.242 -20.215 1.00 94.44 101 ILE A N 1
ATOM 769 C CA . ILE A 1 101 ? 8.806 4.537 -19.510 1.00 94.44 101 ILE A CA 1
ATOM 770 C C . ILE A 1 101 ? 7.716 5.477 -20.034 1.00 94.44 101 ILE A C 1
ATOM 772 O O . ILE A 1 101 ? 7.027 6.139 -19.262 1.00 94.44 101 ILE A O 1
ATOM 776 N N . GLU A 1 102 ? 7.464 5.464 -21.340 1.00 96.50 102 GLU A N 1
ATOM 777 C CA . GLU A 1 102 ? 6.439 6.274 -21.984 1.00 96.50 102 GLU A CA 1
ATOM 778 C C . GLU A 1 102 ? 5.012 5.887 -21.553 1.00 96.50 102 GLU A C 1
ATOM 780 O O . GLU A 1 102 ? 4.092 6.703 -21.669 1.00 96.50 102 GLU A O 1
ATOM 785 N N . LYS A 1 103 ? 4.839 4.694 -20.964 1.00 96.19 103 LYS A N 1
ATOM 786 C CA . LYS A 1 103 ? 3.579 4.139 -20.433 1.00 96.19 103 LYS A CA 1
ATOM 787 C C . LYS A 1 103 ? 3.517 4.093 -18.900 1.00 96.19 103 LYS A C 1
ATOM 789 O O . LYS A 1 103 ? 2.569 3.532 -18.349 1.00 96.19 103 LYS A O 1
ATOM 794 N N . LYS A 1 104 ? 4.513 4.660 -18.218 1.00 96.12 104 LYS A N 1
ATOM 795 C CA . LYS A 1 104 ? 4.577 4.777 -16.759 1.00 96.12 104 LYS A CA 1
ATOM 796 C C . LYS A 1 104 ? 4.262 6.213 -16.322 1.00 96.12 104 LYS A C 1
ATOM 798 O O . LYS A 1 104 ? 4.772 7.157 -16.924 1.00 96.12 104 LYS A O 1
ATOM 803 N N . ARG A 1 105 ? 3.445 6.400 -15.283 1.00 97.12 105 ARG A N 1
ATOM 804 C CA . ARG A 1 105 ? 3.206 7.701 -14.624 1.00 97.12 105 ARG A CA 1
ATOM 805 C C . ARG A 1 105 ? 3.258 7.556 -13.100 1.00 97.12 105 ARG A C 1
ATOM 807 O O . ARG A 1 105 ? 2.813 6.533 -12.582 1.00 97.12 105 ARG A O 1
ATOM 814 N N . PHE A 1 106 ? 3.812 8.554 -12.424 1.00 93.56 106 PHE A N 1
ATOM 815 C CA . PHE A 1 106 ? 3.857 8.684 -10.968 1.00 93.56 106 PHE A CA 1
ATOM 816 C C . PHE A 1 106 ? 3.364 10.084 -10.605 1.00 93.56 106 PHE A C 1
ATOM 818 O O . PHE A 1 106 ? 3.704 11.007 -11.383 1.00 93.56 106 PHE A O 1
#

Sequence (106 aa):
QNFFGGILNLVAPKAKLVDAVRPEDMTRDKEMVQDVKNDVLFNHGKTRVRTGLEIKGAMDKMDAANRSKIKIPIMILQGTADVTTSITSSLDFFGDIATPIEKKRF

Organism: NCBI:txid420281

Foldseek 3Di:
DPDVLVVCCVPFQFDQDADDDQLVLVDVDPVSSVVLVPDPPHDPGGDGSNVVVVVVVVVVVLDLVNQQVAAAQDADDDDPSRPNDDPVVVVVSQVRHNHDPVRYYD

Nearest PDB structures (foldseek):
  6eic-assembly3_B  TM=8.942E-01  e=1.772E-04  Mycobacterium tuberculosis H37Rv
  3jw8-assembly1_A  TM=8.939E-01  e=5.427E-04  Homo sapiens
  7p0y-assembly2_B  TM=8.558E-01  e=7.063E-04  Mycobacterium tuberculosis H37Rv
  4zxf-assembly2_B  TM=7.323E-01  e=1.460E-02  Saccharomyces cerevisiae S288C

InterPro domains:
  IPR022742 Alpha/beta hydrolase domain-containing protein 17C-like [PF12146] (3-99)
  IPR029058 Alpha/Beta hydrolase fold [G3DSA:3.40.50.1820] (1-105)
  IPR051044 Monoacylglycerol and Diacylglycerol Lipase [PTHR11614] (3-95)

Secondary structure (DSSP, 8-state):
--HHHHHHHHH-TT-EEEPPPPHHHH-S-HHHHHHHHH-TTS--SPEEHHHHHHHHHHHHHS-HHHHTT--S-EE----TT-SSS-HHHHHHHHHHS-S-GGGEE-